Protein AF-A0A9P8F0U3-F1 (afdb_monomer_lite)

Organism: Aureobasidium melanogenum (NCBI:txid46634)

pLDDT: mean 90.09, std 9.96, range [52.31, 98.38]

InterPro domains:
  IPR001895 Ras guanine-nucleotide exchange factors catalytic domain [PF00617] (2-72)
  IPR023578 Ras guanine nucleotide exchange factor domain superfamily [SSF48366] (2-122)
  IPR036964 Ras guanine-nucleotide exchange factor, catalytic domain superfamily [G3DSA:1.10.840.10] (1-123)

Radius of gyration: 23.28 Å; chains: 1; bounding box: 57×32×64 Å

Sequence (123 aa):
MRNFAVLRAEMESAAAELTDDDISAGKGVIPFLGVYTRDLALNAQKPAFITPTGRASSDGSHEKLVNFERHRTTASIVKGVLRLLDASSRYAIKADAEILAKCLWLAALADHEITELSRGLER

Structure (mmCIF, N/CA/C/O backbone):
data_AF-A0A9P8F0U3-F1
#
_entry.id   AF-A0A9P8F0U3-F1
#
loop_
_atom_site.group_PDB
_atom_site.id
_atom_site.type_symbol
_atom_site.label_atom_id
_atom_site.label_alt_id
_atom_site.label_comp_id
_atom_site.label_asym_id
_atom_site.label_entity_id
_atom_site.label_seq_id
_atom_site.pdbx_PDB_ins_code
_atom_site.Cartn_x
_atom_site.Cartn_y
_atom_site.Cartn_z
_atom_site.occupancy
_atom_site.B_iso_or_equiv
_atom_site.auth_seq_id
_atom_site.auth_comp_id
_atom_site.auth_asym_id
_atom_site.auth_atom_id
_atom_site.pdbx_PDB_model_num
ATOM 1 N N . MET A 1 1 ? 0.027 17.426 -8.069 1.00 52.31 1 MET A N 1
ATOM 2 C CA . MET A 1 1 ? 0.025 16.508 -6.907 1.00 52.31 1 MET A CA 1
ATOM 3 C C . MET A 1 1 ? 1.353 15.747 -6.908 1.00 52.31 1 MET A C 1
ATOM 5 O O . M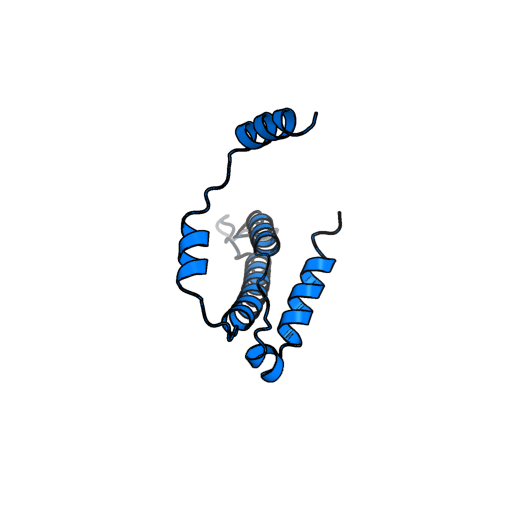ET A 1 1 ? 1.618 15.048 -7.878 1.00 52.31 1 MET A O 1
ATOM 9 N N . ARG A 1 2 ? 2.251 15.947 -5.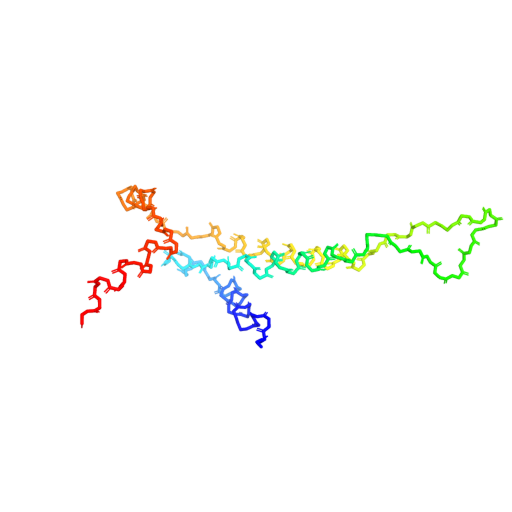928 1.00 67.00 2 ARG A N 1
ATOM 10 C CA . ARG A 1 2 ? 3.509 15.165 -5.839 1.00 67.00 2 ARG A CA 1
ATOM 11 C C . ARG A 1 2 ? 3.117 13.698 -5.609 1.00 67.00 2 ARG A C 1
ATOM 13 O O . ARG A 1 2 ? 2.270 13.487 -4.755 1.00 67.00 2 ARG A O 1
ATOM 20 N N . ASN A 1 3 ? 3.665 12.734 -6.363 1.00 84.06 3 ASN A N 1
ATOM 21 C CA . ASN A 1 3 ? 3.316 11.292 -6.387 1.00 84.06 3 ASN A CA 1
ATOM 22 C C . ASN A 1 3 ? 3.411 10.589 -5.006 1.00 84.06 3 ASN A C 1
ATOM 24 O O . ASN A 1 3 ? 4.284 9.753 -4.786 1.00 84.06 3 ASN A O 1
ATOM 28 N N . PHE A 1 4 ? 2.549 10.971 -4.061 1.00 91.62 4 PHE A N 1
ATOM 29 C CA . PHE A 1 4 ? 2.527 10.528 -2.666 1.00 91.62 4 PHE A CA 1
ATOM 30 C C . PHE A 1 4 ? 3.893 10.624 -1.962 1.00 91.62 4 PHE A C 1
ATOM 32 O O . PHE A 1 4 ? 4.221 9.799 -1.120 1.00 91.62 4 PHE A O 1
ATOM 39 N N . ALA A 1 5 ? 4.711 11.623 -2.314 1.00 91.50 5 ALA A N 1
ATOM 40 C CA . ALA A 1 5 ? 6.094 11.721 -1.837 1.00 91.50 5 ALA A CA 1
ATOM 41 C C . ALA A 1 5 ? 6.199 11.833 -0.305 1.00 91.50 5 ALA A C 1
ATOM 43 O O . ALA A 1 5 ? 7.072 11.208 0.286 1.00 91.50 5 ALA A O 1
ATOM 44 N N . VAL A 1 6 ? 5.291 12.590 0.322 1.00 94.75 6 VAL A N 1
ATOM 45 C CA . VAL A 1 6 ? 5.230 12.734 1.787 1.00 94.75 6 VAL A CA 1
ATOM 46 C C . VAL A 1 6 ? 4.840 11.406 2.435 1.00 94.75 6 VAL A C 1
ATOM 48 O O . VAL A 1 6 ? 5.599 10.891 3.242 1.00 94.75 6 VAL A O 1
ATOM 51 N N . LEU A 1 7 ? 3.736 10.796 1.989 1.00 94.38 7 LEU A N 1
ATOM 52 C CA . LEU A 1 7 ? 3.265 9.505 2.503 1.00 94.38 7 LEU A CA 1
ATOM 53 C C . LEU A 1 7 ? 4.335 8.407 2.397 1.00 94.38 7 LEU A C 1
ATOM 55 O O . LEU A 1 7 ? 4.497 7.605 3.308 1.00 94.38 7 LEU A O 1
ATOM 59 N N . ARG A 1 8 ? 5.092 8.375 1.293 1.00 94.19 8 ARG A N 1
ATOM 60 C CA . ARG A 1 8 ? 6.224 7.451 1.137 1.00 94.19 8 ARG A CA 1
ATOM 61 C C . ARG A 1 8 ? 7.290 7.692 2.197 1.00 94.19 8 ARG A C 1
ATOM 63 O O . ARG A 1 8 ? 7.710 6.738 2.834 1.00 94.19 8 ARG A O 1
ATOM 70 N N . ALA A 1 9 ? 7.714 8.939 2.389 1.00 93.62 9 ALA A N 1
ATOM 71 C CA . ALA A 1 9 ? 8.723 9.267 3.391 1.00 93.62 9 ALA A CA 1
ATOM 72 C C . ALA A 1 9 ? 8.267 8.873 4.805 1.00 93.62 9 ALA A C 1
ATOM 74 O O . ALA A 1 9 ? 9.047 8.271 5.535 1.00 93.62 9 ALA A O 1
ATOM 75 N N . GLU A 1 10 ? 7.003 9.133 5.149 1.00 93.94 10 GLU A N 1
ATOM 76 C CA . GLU A 1 10 ? 6.436 8.761 6.449 1.00 93.94 10 GLU A CA 1
ATOM 77 C C . GLU A 1 10 ? 6.418 7.245 6.664 1.00 93.94 10 GLU A C 1
ATOM 79 O O . GLU A 1 10 ? 6.892 6.781 7.695 1.00 93.94 10 GLU A O 1
ATOM 84 N N . MET A 1 11 ? 5.952 6.452 5.689 1.00 94.81 11 MET A N 1
ATOM 85 C CA . MET A 1 11 ? 5.981 4.985 5.803 1.00 94.81 11 MET A CA 1
ATOM 86 C C . MET A 1 11 ? 7.410 4.449 5.946 1.00 94.81 11 MET A C 1
ATOM 88 O O . MET A 1 11 ? 7.658 3.546 6.743 1.00 94.81 11 MET A O 1
ATOM 92 N N . GLU A 1 12 ? 8.355 4.985 5.169 1.00 92.56 12 GLU A N 1
ATOM 93 C CA . GLU A 1 12 ? 9.736 4.503 5.166 1.00 92.56 12 GLU A CA 1
ATOM 94 C C . GLU A 1 12 ? 10.466 4.836 6.478 1.00 92.56 12 GLU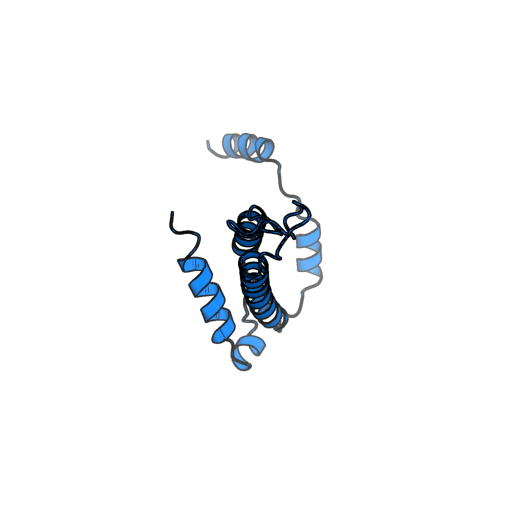 A C 1
ATOM 96 O O . GLU A 1 12 ? 11.179 3.963 6.982 1.00 92.56 12 GLU A O 1
ATOM 101 N N . SER A 1 13 ? 10.263 6.045 7.024 1.00 92.38 13 SER A N 1
ATOM 102 C CA . SER A 1 13 ? 10.798 6.491 8.323 1.00 92.38 13 SER A CA 1
ATOM 103 C C . SER A 1 13 ? 10.148 5.723 9.471 1.00 92.38 13 SER A C 1
ATOM 105 O O . SER A 1 13 ? 10.869 5.100 10.247 1.00 92.38 13 SER A O 1
ATOM 107 N N . ALA A 1 14 ? 8.813 5.620 9.495 1.00 91.56 14 ALA A N 1
ATOM 108 C CA . ALA A 1 14 ? 8.104 4.837 10.504 1.00 91.56 14 ALA A CA 1
ATOM 109 C C . ALA A 1 14 ? 8.600 3.387 10.540 1.00 91.56 14 ALA A C 1
ATOM 111 O O . ALA A 1 14 ? 8.877 2.860 11.606 1.00 91.56 14 ALA A O 1
ATOM 112 N N . ALA A 1 15 ? 8.792 2.746 9.384 1.00 90.44 15 ALA A N 1
ATOM 113 C CA . ALA A 1 15 ? 9.320 1.386 9.327 1.00 90.44 15 ALA A CA 1
ATOM 114 C C . ALA A 1 15 ? 10.779 1.259 9.800 1.00 90.44 15 ALA A C 1
ATOM 116 O O . ALA A 1 15 ? 11.166 0.210 10.308 1.00 90.44 15 ALA A O 1
ATOM 117 N N . ALA A 1 16 ? 11.614 2.275 9.555 1.00 90.56 16 ALA A N 1
ATOM 118 C CA . ALA A 1 16 ? 13.040 2.253 9.887 1.00 90.56 16 ALA A CA 1
ATOM 119 C C . ALA A 1 16 ? 13.315 2.566 11.366 1.00 90.56 16 ALA A C 1
ATOM 121 O O . ALA A 1 16 ? 14.303 2.084 11.911 1.00 90.56 16 ALA A O 1
ATOM 122 N N . GLU A 1 17 ? 12.448 3.355 11.996 1.00 90.12 17 GLU A N 1
ATOM 123 C CA . GLU A 1 17 ? 12.591 3.815 13.381 1.00 90.12 17 GLU A 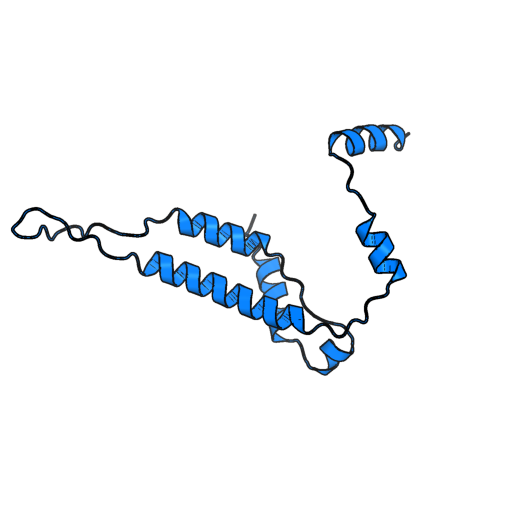CA 1
ATOM 124 C C . GLU A 1 17 ? 11.917 2.879 14.401 1.00 90.12 17 GLU A C 1
ATOM 126 O O . GLU A 1 17 ? 12.047 3.101 15.601 1.00 90.12 17 GLU A O 1
ATOM 131 N N . LEU A 1 18 ? 11.229 1.817 13.954 1.00 88.44 18 LEU A N 1
ATOM 132 C CA . LEU A 1 18 ? 10.571 0.848 14.840 1.00 88.44 18 LEU A CA 1
ATOM 133 C C . LEU A 1 18 ? 11.574 0.091 15.717 1.00 88.44 18 LEU A C 1
ATOM 135 O O . LEU A 1 18 ? 12.315 -0.779 15.243 1.00 88.44 18 LEU A O 1
ATOM 139 N N . THR A 1 19 ? 11.515 0.374 17.015 1.00 90.62 19 THR A N 1
ATOM 140 C CA . THR A 1 19 ? 12.241 -0.351 18.060 1.00 90.62 19 THR A CA 1
ATOM 141 C C . THR A 1 19 ? 11.420 -1.520 18.614 1.00 90.62 19 THR A C 1
ATOM 143 O O . THR A 1 19 ? 10.210 -1.617 18.394 1.00 90.62 19 THR A O 1
ATOM 146 N N . ASP A 1 20 ? 12.063 -2.422 19.357 1.00 88.75 20 ASP A N 1
ATOM 147 C CA . ASP A 1 20 ? 11.366 -3.544 20.002 1.00 88.75 20 ASP A CA 1
ATOM 148 C C . ASP A 1 20 ? 10.408 -3.078 21.117 1.00 88.75 20 ASP A C 1
ATOM 150 O O . ASP A 1 20 ? 9.351 -3.686 21.323 1.00 88.75 20 ASP A O 1
ATOM 154 N N . ASP A 1 21 ? 10.720 -1.960 21.780 1.00 90.50 21 ASP A N 1
ATOM 155 C CA . ASP A 1 21 ? 9.833 -1.327 22.762 1.00 90.50 21 ASP A CA 1
ATOM 156 C C . ASP A 1 21 ? 8.579 -0.756 22.086 1.00 90.50 21 ASP A C 1
ATOM 158 O O . ASP A 1 21 ? 7.463 -0.948 22.573 1.00 90.50 21 ASP A O 1
ATOM 162 N N . ASP A 1 22 ? 8.735 -0.110 20.924 1.00 89.31 22 ASP A N 1
ATOM 163 C CA . ASP A 1 22 ? 7.611 0.399 20.131 1.00 89.31 22 ASP A CA 1
ATOM 164 C C . ASP A 1 22 ? 6.680 -0.728 19.681 1.00 89.31 22 ASP A C 1
ATOM 166 O O . ASP A 1 22 ? 5.456 -0.603 19.762 1.00 89.31 22 ASP A O 1
ATOM 170 N N . ILE A 1 23 ? 7.257 -1.847 19.251 1.00 85.88 23 ILE A N 1
ATOM 171 C CA . ILE A 1 23 ? 6.512 -3.041 18.852 1.00 85.88 23 ILE A CA 1
ATOM 172 C C . ILE A 1 23 ? 5.742 -3.631 20.023 1.00 85.88 23 ILE A C 1
ATOM 174 O O . ILE A 1 23 ? 4.557 -3.935 19.882 1.00 85.88 23 ILE A O 1
ATOM 178 N N . SER A 1 24 ? 6.389 -3.747 21.183 1.00 84.88 24 SER A N 1
ATOM 179 C CA . SER A 1 24 ? 5.758 -4.233 22.413 1.00 84.88 24 SER A CA 1
ATOM 180 C C . SER A 1 24 ? 4.629 -3.305 22.874 1.00 84.88 24 SER A C 1
ATOM 182 O O . SER A 1 24 ? 3.629 -3.767 23.419 1.00 84.88 24 SER A O 1
ATOM 184 N N . ALA A 1 25 ? 4.742 -2.005 22.587 1.00 86.25 25 ALA A N 1
ATOM 185 C CA . ALA A 1 25 ? 3.689 -1.012 22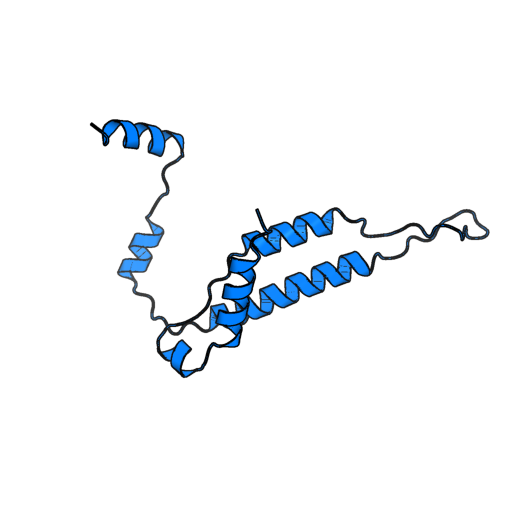.778 1.00 86.25 25 ALA A CA 1
ATOM 186 C C . ALA A 1 25 ? 2.607 -1.024 21.672 1.00 86.25 25 ALA A C 1
ATOM 188 O O . ALA A 1 25 ? 1.721 -0.168 21.670 1.00 86.25 25 ALA A O 1
ATOM 189 N N . GLY A 1 26 ? 2.657 -1.973 20.731 1.00 82.38 26 GLY A N 1
ATOM 190 C CA . GLY A 1 26 ? 1.665 -2.148 19.670 1.00 82.38 26 GLY A CA 1
ATOM 191 C C . GLY A 1 26 ? 1.814 -1.186 18.488 1.00 82.38 26 GLY A C 1
ATOM 192 O O . GLY A 1 26 ? 0.892 -1.076 17.679 1.00 82.38 26 GLY A O 1
ATOM 193 N N . LYS A 1 27 ? 2.946 -0.484 18.364 1.00 86.88 27 LYS A N 1
ATOM 194 C CA . LYS A 1 27 ? 3.240 0.345 17.190 1.00 86.88 27 LYS A CA 1
ATOM 195 C C . LYS A 1 27 ? 3.751 -0.515 16.035 1.00 86.88 27 LYS A C 1
ATOM 197 O O . LYS A 1 27 ? 4.288 -1.604 16.214 1.00 86.88 27 LYS A O 1
ATOM 202 N N . GLY A 1 28 ? 3.596 0.010 14.829 1.00 87.25 28 GLY A N 1
ATOM 203 C CA . GLY A 1 28 ? 4.031 -0.629 13.597 1.00 87.25 28 GLY A CA 1
ATOM 204 C C . GLY A 1 28 ? 3.680 0.242 12.399 1.00 87.25 28 GLY A C 1
ATOM 205 O O . GLY A 1 28 ? 3.267 1.394 12.557 1.00 87.25 28 GLY A O 1
ATOM 206 N N . VAL A 1 29 ? 3.795 -0.325 11.203 1.00 92.19 29 VAL A N 1
ATOM 207 C CA . VAL A 1 29 ? 3.427 0.345 9.952 1.00 92.19 29 VAL A CA 1
ATOM 208 C C . VAL A 1 29 ? 2.530 -0.564 9.112 1.00 92.19 29 VAL A C 1
ATOM 210 O O . VAL A 1 29 ? 2.866 -1.719 8.877 1.00 92.19 29 VAL A O 1
ATOM 213 N N . ILE A 1 30 ? 1.402 -0.047 8.619 1.00 94.06 30 ILE A N 1
ATOM 214 C CA . ILE A 1 30 ? 0.624 -0.689 7.550 1.00 94.06 30 ILE A CA 1
ATOM 215 C C . ILE A 1 30 ? 0.834 0.137 6.278 1.00 94.06 30 ILE A C 1
ATOM 217 O O . ILE A 1 30 ? 0.352 1.270 6.204 1.00 94.06 30 ILE A O 1
ATOM 221 N N . PRO A 1 31 ? 1.573 -0.372 5.278 1.00 94.56 31 PRO A N 1
ATOM 222 C CA . PRO A 1 31 ? 1.885 0.417 4.097 1.00 94.56 31 PRO A CA 1
ATOM 223 C C . PRO A 1 31 ? 0.664 0.583 3.186 1.00 94.56 31 PRO A C 1
ATOM 225 O O . PRO A 1 31 ? -0.042 -0.379 2.879 1.00 94.56 31 PRO A O 1
ATOM 228 N N . PHE A 1 32 ? 0.462 1.787 2.645 1.00 95.38 32 PHE A N 1
ATOM 229 C CA . PHE A 1 32 ? -0.492 1.994 1.558 1.00 95.38 32 PHE A CA 1
ATOM 230 C C . PHE A 1 32 ? 0.077 1.441 0.240 1.00 95.38 32 PHE A C 1
ATOM 232 O O . PHE A 1 32 ? 0.731 2.142 -0.535 1.00 95.38 32 PHE A O 1
ATOM 239 N N . LEU A 1 33 ? -0.190 0.161 -0.036 1.00 94.31 33 LEU A N 1
ATOM 240 C CA . LEU A 1 33 ? 0.334 -0.562 -1.207 1.00 94.31 33 LEU A CA 1
ATOM 241 C C . LEU A 1 33 ? -0.086 0.038 -2.562 1.00 94.31 33 LEU A C 1
ATOM 243 O O . LEU A 1 33 ? 0.556 -0.230 -3.582 1.00 94.31 33 LEU A O 1
ATOM 247 N N . GLY A 1 34 ? -1.122 0.884 -2.588 1.00 95.00 34 GLY A N 1
ATOM 248 C CA . GLY A 1 34 ? -1.586 1.591 -3.785 1.00 95.00 34 GLY A CA 1
ATOM 249 C C . GLY A 1 34 ? -0.483 2.387 -4.494 1.00 95.00 34 GLY A C 1
ATOM 250 O O . GLY A 1 34 ? -0.443 2.435 -5.723 1.00 95.00 34 GLY A O 1
ATOM 251 N N . VAL A 1 35 ? 0.473 2.958 -3.749 1.00 94.62 35 VAL A N 1
ATOM 252 C CA . VAL A 1 35 ? 1.573 3.723 -4.367 1.00 94.62 35 VAL A CA 1
ATOM 253 C C . VAL A 1 35 ? 2.559 2.820 -5.112 1.00 94.62 35 VAL A C 1
ATOM 255 O O . VAL A 1 35 ? 3.014 3.179 -6.195 1.00 94.62 35 VAL A O 1
ATOM 258 N N . TYR A 1 36 ? 2.850 1.633 -4.575 1.00 95.19 36 TYR A N 1
ATOM 259 C CA . TYR A 1 36 ? 3.820 0.698 -5.151 1.00 95.19 36 TYR A CA 1
ATOM 260 C C . TYR A 1 36 ? 3.216 -0.120 -6.297 1.00 95.19 36 TYR A C 1
ATOM 262 O O . TYR A 1 36 ? 3.879 -0.360 -7.304 1.00 95.19 36 TYR A O 1
ATOM 270 N N . THR A 1 37 ? 1.939 -0.500 -6.193 1.00 95.88 37 THR A N 1
ATOM 271 C CA . THR A 1 37 ? 1.202 -1.152 -7.292 1.00 95.88 37 THR A CA 1
ATOM 272 C C . THR A 1 37 ? 1.093 -0.237 -8.508 1.00 95.88 37 THR A C 1
ATOM 274 O O . THR A 1 37 ? 1.326 -0.684 -9.631 1.00 95.88 37 THR A O 1
ATOM 277 N N . ARG A 1 38 ? 0.845 1.064 -8.298 1.00 95.50 38 ARG A N 1
ATOM 278 C CA . ARG A 1 38 ? 0.888 2.069 -9.367 1.00 95.50 38 ARG A CA 1
ATOM 279 C C . ARG A 1 38 ? 2.264 2.150 -10.029 1.00 95.50 38 ARG A C 1
ATOM 281 O O . ARG A 1 38 ? 2.336 2.159 -11.256 1.00 95.50 38 ARG A O 1
ATOM 288 N N . ASP A 1 39 ? 3.346 2.182 -9.252 1.00 96.31 39 ASP A N 1
ATOM 289 C CA . ASP A 1 39 ? 4.706 2.222 -9.807 1.00 96.31 39 ASP A CA 1
ATOM 290 C C . ASP A 1 39 ? 5.031 0.964 -10.623 1.00 96.31 39 ASP A C 1
ATOM 292 O O . ASP A 1 39 ? 5.621 1.060 -11.701 1.00 96.31 39 ASP A O 1
ATOM 296 N N . LEU A 1 40 ? 4.615 -0.214 -10.144 1.00 97.75 40 LEU A N 1
ATOM 297 C CA . LEU A 1 40 ? 4.760 -1.472 -10.877 1.00 97.75 40 LEU A CA 1
ATOM 298 C C . LEU A 1 40 ? 3.972 -1.449 -12.187 1.00 97.75 40 LEU A C 1
ATOM 300 O O . LEU A 1 40 ? 4.522 -1.823 -13.221 1.00 97.75 40 LEU A O 1
ATOM 304 N N . ALA A 1 41 ? 2.724 -0.974 -12.163 1.00 97.44 41 ALA A N 1
ATOM 305 C CA . ALA A 1 41 ? 1.888 -0.855 -13.355 1.00 97.44 41 ALA A CA 1
ATOM 306 C C . ALA A 1 41 ? 2.508 0.095 -14.391 1.00 97.44 41 ALA A C 1
ATOM 308 O O . ALA A 1 41 ? 2.562 -0.235 -15.574 1.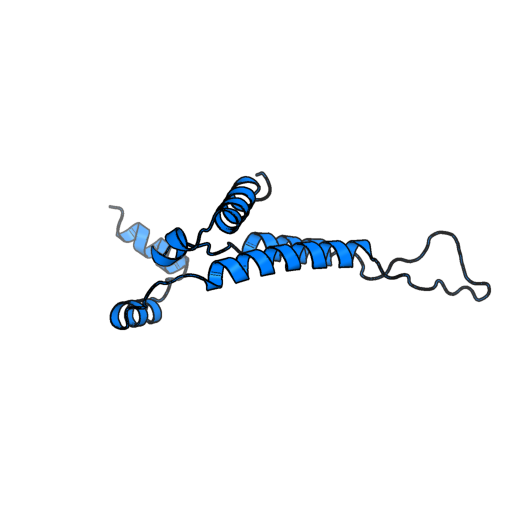00 97.44 41 ALA A O 1
ATOM 309 N N . LEU A 1 42 ? 3.041 1.240 -13.953 1.00 96.75 42 LEU A N 1
ATOM 310 C CA . LEU A 1 42 ? 3.740 2.183 -14.831 1.00 96.75 42 LEU A CA 1
ATOM 311 C C . LEU A 1 42 ? 5.035 1.584 -15.395 1.00 96.75 42 LEU A C 1
ATOM 313 O O . LEU A 1 42 ? 5.286 1.674 -16.594 1.00 96.75 42 LEU A O 1
ATOM 317 N N . ASN A 1 43 ? 5.848 0.922 -14.567 1.00 97.62 43 ASN A N 1
ATOM 318 C CA . ASN A 1 43 ? 7.078 0.280 -15.032 1.00 97.62 43 ASN A CA 1
ATOM 319 C C . ASN A 1 43 ? 6.800 -0.904 -15.977 1.00 97.62 43 ASN A C 1
ATOM 321 O O . ASN A 1 43 ? 7.591 -1.172 -16.881 1.00 97.62 43 ASN A O 1
ATOM 325 N N . ALA A 1 44 ? 5.667 -1.591 -15.813 1.00 97.19 44 ALA A N 1
ATOM 326 C CA . ALA A 1 44 ? 5.251 -2.681 -16.688 1.00 97.19 44 ALA A CA 1
ATOM 327 C C . ALA A 1 44 ? 4.942 -2.224 -18.123 1.00 97.19 44 ALA A C 1
ATOM 329 O O . ALA A 1 44 ? 5.054 -3.049 -19.027 1.00 97.19 44 ALA A O 1
ATOM 330 N N . GLN A 1 45 ? 4.634 -0.937 -18.339 1.00 97.19 45 GLN A N 1
ATOM 331 C CA . GLN A 1 45 ? 4.460 -0.355 -19.678 1.00 97.19 45 GLN A CA 1
ATOM 332 C C . GLN A 1 45 ? 5.781 -0.271 -20.464 1.00 97.19 45 GLN A C 1
ATOM 334 O O . GLN A 1 45 ? 5.755 -0.166 -21.689 1.00 97.19 45 GLN A O 1
ATOM 339 N N . LYS A 1 46 ? 6.946 -0.347 -19.796 1.00 95.94 46 LYS A N 1
ATOM 340 C CA . LYS A 1 46 ? 8.242 -0.459 -20.482 1.00 95.94 46 LYS A CA 1
ATOM 341 C C . LYS A 1 46 ? 8.364 -1.839 -21.146 1.00 95.94 46 LYS A C 1
ATOM 343 O O . LYS A 1 46 ? 7.993 -2.844 -20.530 1.00 95.94 46 LYS A O 1
ATOM 348 N N . PRO A 1 47 ? 8.949 -1.936 -22.353 1.00 94.19 47 PRO A N 1
ATOM 349 C CA . PRO A 1 47 ? 9.101 -3.215 -23.033 1.00 94.19 47 PRO A CA 1
ATOM 350 C C . PRO A 1 47 ? 10.063 -4.128 -22.260 1.00 94.19 47 PRO A C 1
ATOM 352 O O . PRO A 1 47 ? 11.095 -3.677 -21.761 1.00 94.19 47 PRO A O 1
ATOM 355 N N . ALA A 1 48 ? 9.732 -5.419 -22.157 1.00 93.50 48 ALA A N 1
ATOM 356 C CA . ALA A 1 48 ? 10.580 -6.410 -21.482 1.00 93.50 48 ALA A CA 1
ATOM 357 C C . ALA A 1 48 ? 11.880 -6.702 -22.247 1.00 93.50 48 ALA A C 1
ATOM 359 O O . ALA A 1 48 ? 12.885 -7.068 -21.640 1.00 93.50 48 ALA A O 1
ATOM 360 N N . PHE A 1 49 ? 11.865 -6.481 -23.561 1.00 94.00 49 PHE A N 1
ATOM 361 C CA . PHE A 1 49 ? 13.019 -6.625 -24.433 1.00 94.00 49 PHE A CA 1
ATOM 362 C C . PHE A 1 49 ? 13.186 -5.381 -25.296 1.00 94.00 49 PHE A C 1
ATOM 364 O O . PHE A 1 49 ? 12.200 -4.770 -25.703 1.00 94.00 49 PHE A O 1
ATOM 371 N N . ILE A 1 50 ? 14.426 -5.029 -25.603 1.00 91.00 50 ILE A N 1
ATOM 372 C CA . ILE A 1 50 ? 14.776 -3.941 -26.510 1.00 91.00 50 ILE A CA 1
ATOM 373 C C . ILE A 1 50 ? 15.459 -4.512 -27.749 1.00 91.00 50 ILE A C 1
ATOM 375 O O . ILE A 1 50 ? 16.198 -5.494 -27.678 1.00 91.00 50 ILE A O 1
ATOM 379 N N . THR A 1 51 ? 15.194 -3.890 -28.894 1.00 86.81 51 THR A N 1
ATOM 380 C CA . THR A 1 51 ? 15.915 -4.200 -30.130 1.00 86.81 51 THR A CA 1
ATOM 381 C C . THR A 1 51 ? 17.146 -3.298 -30.179 1.00 86.81 51 THR A C 1
ATOM 383 O O . THR A 1 51 ? 16.981 -2.078 -30.109 1.00 86.81 51 THR A O 1
ATOM 386 N N . PRO A 1 52 ? 18.370 -3.843 -30.254 1.00 79.25 52 PRO A N 1
ATOM 387 C CA . PRO A 1 52 ? 19.566 -3.020 -30.323 1.00 79.25 52 PRO A CA 1
ATOM 388 C C . PRO A 1 52 ? 19.582 -2.200 -31.618 1.00 79.25 52 PRO A C 1
ATOM 390 O O . PRO A 1 52 ? 19.546 -2.741 -32.724 1.00 79.25 52 PRO A O 1
ATOM 393 N N . THR A 1 53 ? 19.669 -0.878 -31.486 1.00 73.56 53 THR A N 1
ATOM 394 C CA . THR A 1 53 ? 19.862 0.035 -32.614 1.00 73.56 53 THR A CA 1
ATOM 395 C C . THR A 1 53 ? 21.316 -0.063 -33.079 1.00 73.56 53 THR A C 1
ATOM 397 O O . THR A 1 53 ? 22.209 0.448 -32.408 1.00 73.56 53 THR A O 1
ATOM 400 N N . GLY A 1 54 ? 21.576 -0.734 -34.204 1.00 66.38 54 GLY A N 1
ATOM 401 C CA . GLY A 1 54 ? 22.869 -0.631 -34.899 1.00 66.38 54 GLY A CA 1
ATOM 402 C C . GLY A 1 54 ? 23.693 -1.909 -35.068 1.00 66.38 54 GLY A C 1
ATOM 403 O O . GLY A 1 54 ? 24.797 -1.830 -35.598 1.00 66.38 54 GLY A O 1
ATOM 404 N N . ARG A 1 55 ? 23.195 -3.089 -34.681 1.00 57.22 55 ARG A N 1
ATOM 405 C CA . ARG A 1 55 ? 23.813 -4.373 -35.061 1.00 57.22 55 ARG A CA 1
ATOM 406 C C . ARG A 1 55 ? 22.733 -5.330 -35.552 1.00 57.22 55 ARG A C 1
ATOM 408 O O . ARG A 1 55 ? 22.077 -5.994 -34.756 1.00 57.22 55 ARG A O 1
ATOM 415 N N . ALA A 1 56 ? 22.501 -5.332 -36.862 1.00 59.91 56 ALA A N 1
ATOM 416 C CA . ALA A 1 56 ? 21.867 -6.473 -37.506 1.00 59.91 56 ALA A CA 1
ATOM 417 C C . ALA A 1 56 ? 22.895 -7.609 -37.502 1.00 59.91 56 ALA A C 1
ATOM 419 O O . ALA A 1 56 ? 24.048 -7.393 -37.886 1.00 59.91 56 ALA A O 1
ATOM 420 N N . SER A 1 57 ? 22.510 -8.792 -37.033 1.00 59.69 57 SER A N 1
ATOM 421 C CA . SER A 1 57 ? 23.307 -9.996 -37.264 1.00 59.69 57 SER A CA 1
ATOM 422 C C . SER A 1 57 ? 23.470 -10.188 -38.777 1.00 59.69 57 SER A C 1
ATOM 424 O O . SER A 1 57 ? 22.623 -9.737 -39.548 1.00 59.69 57 SER A O 1
ATOM 426 N N . SER A 1 58 ? 24.523 -10.871 -39.228 1.00 63.03 58 SER A N 1
ATOM 427 C CA . SER A 1 58 ? 24.752 -11.157 -40.657 1.00 63.03 58 SER A CA 1
ATOM 428 C C . SER A 1 58 ? 23.592 -11.902 -41.346 1.00 63.03 58 SER A C 1
ATOM 430 O O . SER A 1 58 ? 23.543 -11.941 -42.568 1.00 63.03 58 SER A O 1
ATOM 432 N N . ASP A 1 59 ? 22.662 -12.453 -40.560 1.00 68.31 59 ASP A N 1
ATOM 433 C CA . ASP A 1 59 ? 21.430 -13.139 -40.974 1.00 68.31 59 ASP A CA 1
ATOM 434 C C . ASP A 1 59 ? 20.169 -12.236 -40.931 1.00 68.31 59 ASP A C 1
ATOM 436 O O . ASP A 1 59 ? 19.036 -12.697 -40.993 1.00 68.31 59 ASP A O 1
ATOM 440 N N . GLY A 1 60 ? 20.320 -10.920 -40.737 1.00 62.84 60 GLY A N 1
ATOM 441 C CA . GLY A 1 60 ? 19.201 -9.965 -40.699 1.00 62.84 60 GLY A CA 1
ATOM 442 C C . GLY A 1 60 ? 18.296 -10.053 -39.459 1.00 62.84 60 GLY A C 1
ATOM 443 O O . GLY A 1 60 ? 17.429 -9.200 -39.273 1.00 62.84 60 GLY A O 1
ATOM 444 N N . SER A 1 61 ? 18.504 -11.029 -38.570 1.00 65.88 61 SER A N 1
ATOM 445 C CA . SER A 1 61 ? 17.800 -11.110 -37.288 1.00 65.88 61 SER A CA 1
ATOM 446 C C . SER A 1 61 ? 18.387 -10.112 -36.283 1.00 65.88 61 SER A C 1
ATOM 448 O O . SER A 1 61 ? 19.600 -10.101 -36.068 1.00 65.88 61 SER A O 1
ATOM 450 N N . HIS A 1 62 ? 17.553 -9.321 -35.610 1.00 68.56 62 HIS A N 1
ATOM 451 C CA . HIS A 1 62 ? 17.976 -8.591 -34.414 1.00 68.56 62 HIS A CA 1
ATOM 452 C C . HIS A 1 62 ? 17.729 -9.457 -33.175 1.00 68.56 62 HIS A C 1
ATOM 454 O O . HIS A 1 62 ? 16.580 -9.777 -32.860 1.00 68.56 62 HIS A O 1
ATOM 460 N N . GLU A 1 63 ? 18.790 -9.822 -32.455 1.00 79.69 63 GLU A N 1
ATOM 461 C CA . GLU A 1 63 ? 18.648 -10.495 -31.163 1.00 79.69 63 GLU A CA 1
ATOM 462 C C . GLU A 1 63 ? 17.967 -9.549 -30.159 1.00 79.69 63 GLU A C 1
ATOM 464 O O . GLU A 1 63 ? 18.376 -8.400 -29.971 1.00 79.69 63 GLU A O 1
ATOM 469 N N . LYS A 1 64 ? 16.889 -10.022 -29.527 1.00 84.19 64 LYS A N 1
ATOM 470 C CA . LYS A 1 64 ? 16.150 -9.261 -28.514 1.00 84.19 64 LYS A CA 1
ATOM 471 C C . LYS A 1 64 ? 16.960 -9.225 -27.221 1.00 84.19 64 LYS A C 1
ATOM 473 O O . LYS A 1 64 ? 17.172 -10.261 -26.600 1.00 84.19 64 LYS A O 1
ATOM 478 N N . LEU A 1 65 ? 17.348 -8.036 -26.770 1.00 90.06 65 LEU A N 1
ATOM 479 C CA . LEU A 1 65 ? 18.069 -7.865 -25.509 1.00 90.06 65 LEU A CA 1
ATOM 480 C C . LEU A 1 65 ? 17.089 -7.682 -24.353 1.00 90.06 65 LEU A C 1
ATOM 482 O O . LEU A 1 65 ? 16.096 -6.972 -24.489 1.00 90.06 65 LEU A O 1
ATOM 486 N N . VAL A 1 66 ? 17.374 -8.275 -23.196 1.00 94.31 66 VAL A N 1
ATOM 487 C CA . VAL A 1 66 ? 16.567 -8.074 -21.982 1.00 94.31 66 VAL A CA 1
ATOM 488 C C . VAL A 1 66 ? 16.669 -6.621 -21.518 1.00 94.31 66 VAL A C 1
ATOM 490 O O . VAL A 1 66 ? 17.760 -6.065 -21.386 1.00 94.31 66 VAL A O 1
ATOM 493 N N . ASN A 1 67 ? 15.531 -6.004 -21.204 1.00 95.25 67 ASN A N 1
ATOM 494 C CA . ASN A 1 67 ? 15.497 -4.671 -20.616 1.00 95.25 67 ASN A CA 1
ATOM 495 C C . ASN A 1 67 ? 15.823 -4.727 -19.114 1.00 95.25 67 ASN A C 1
ATOM 497 O O . ASN A 1 67 ? 14.932 -4.742 -18.258 1.00 95.25 67 ASN A O 1
ATOM 501 N N . PHE A 1 68 ? 17.113 -4.744 -18.779 1.00 96.75 68 PHE A N 1
ATOM 502 C CA . PHE A 1 68 ? 17.576 -4.769 -17.388 1.00 96.75 68 PHE A CA 1
ATOM 503 C C . PHE A 1 68 ? 17.080 -3.584 -16.555 1.00 96.75 68 PHE A C 1
ATOM 505 O O . PHE A 1 68 ? 16.888 -3.737 -15.350 1.00 96.75 68 PHE A O 1
ATOM 512 N N . GLU A 1 69 ? 16.836 -2.420 -17.161 1.00 96.50 69 GLU A N 1
ATOM 513 C CA . GLU A 1 69 ? 16.320 -1.256 -16.440 1.00 96.50 69 GLU A CA 1
ATOM 514 C C . GLU A 1 69 ? 14.917 -1.531 -15.888 1.00 96.50 69 GLU A C 1
ATOM 516 O O . GLU A 1 69 ? 14.686 -1.347 -14.693 1.00 96.50 69 GLU A O 1
ATOM 521 N N . ARG A 1 70 ? 14.009 -2.057 -16.725 1.00 97.12 70 ARG A N 1
ATOM 522 C CA . ARG A 1 70 ? 12.658 -2.462 -16.302 1.00 97.12 70 ARG A CA 1
ATOM 523 C C . ARG A 1 70 ? 12.729 -3.437 -15.130 1.00 97.12 70 ARG A C 1
ATOM 525 O O . ARG A 1 70 ? 12.064 -3.225 -14.117 1.00 97.12 70 ARG A O 1
ATOM 532 N N . HIS A 1 71 ? 13.541 -4.485 -15.247 1.00 97.88 71 HIS A N 1
ATOM 533 C CA . HIS A 1 71 ? 13.656 -5.505 -14.204 1.00 97.88 71 HIS A CA 1
ATOM 534 C C . HIS A 1 71 ? 14.275 -4.959 -12.913 1.00 97.88 71 HIS A C 1
ATOM 536 O O . HIS A 1 71 ? 13.769 -5.246 -11.828 1.00 97.88 71 HIS A O 1
ATOM 542 N N . ARG A 1 72 ? 15.306 -4.113 -13.012 1.00 98.25 72 ARG A N 1
ATOM 543 C CA . ARG A 1 72 ? 15.937 -3.462 -11.856 1.00 98.25 72 ARG A CA 1
ATOM 544 C C . ARG A 1 72 ? 14.963 -2.542 -11.122 1.00 98.25 72 ARG A C 1
ATOM 546 O O . ARG A 1 72 ? 14.923 -2.566 -9.895 1.00 98.25 72 ARG A O 1
ATOM 553 N N . THR A 1 73 ? 14.157 -1.767 -11.848 1.00 98.19 73 THR A N 1
ATOM 554 C CA . THR A 1 73 ? 13.118 -0.922 -11.244 1.00 98.19 73 THR A CA 1
ATOM 555 C C . THR A 1 73 ? 12.069 -1.764 -10.521 1.00 98.19 73 THR A C 1
ATOM 557 O O . THR A 1 73 ? 11.774 -1.479 -9.363 1.00 98.19 73 THR A O 1
ATOM 560 N N . THR A 1 74 ? 11.565 -2.837 -11.141 1.00 98.31 74 THR A N 1
ATOM 561 C CA . THR A 1 74 ? 10.638 -3.771 -10.478 1.00 98.31 74 THR A CA 1
ATOM 562 C C . THR A 1 74 ? 11.246 -4.355 -9.204 1.00 98.31 74 THR A C 1
ATOM 564 O O . THR A 1 74 ? 10.604 -4.317 -8.159 1.00 98.31 74 THR A O 1
ATOM 567 N N . ALA A 1 75 ? 12.489 -4.844 -9.259 1.00 98.38 75 ALA A N 1
ATOM 568 C CA . ALA A 1 75 ? 13.168 -5.414 -8.097 1.00 98.38 75 ALA A CA 1
ATOM 569 C C . ALA A 1 75 ? 13.336 -4.392 -6.961 1.00 98.38 75 ALA A C 1
ATOM 571 O O . ALA A 1 75 ? 13.118 -4.728 -5.801 1.00 98.38 75 ALA A O 1
ATOM 572 N N . SER A 1 76 ? 13.668 -3.139 -7.288 1.00 97.81 76 SER A N 1
ATOM 573 C CA . SER A 1 76 ? 13.772 -2.053 -6.307 1.00 97.81 76 SER A CA 1
ATOM 574 C C . SER A 1 76 ? 12.435 -1.778 -5.609 1.00 97.81 76 SER A C 1
ATOM 576 O O . SER A 1 76 ? 12.380 -1.719 -4.381 1.00 97.81 76 SER A O 1
ATOM 578 N N . ILE A 1 77 ? 11.342 -1.693 -6.378 1.00 97.38 77 ILE A N 1
ATOM 579 C CA . ILE A 1 77 ? 9.992 -1.481 -5.836 1.00 97.38 77 ILE A CA 1
ATOM 580 C C . ILE A 1 77 ? 9.590 -2.644 -4.921 1.00 97.38 77 ILE A C 1
ATOM 582 O O . ILE A 1 77 ? 9.181 -2.418 -3.785 1.00 97.38 77 ILE A O 1
ATOM 586 N N . VAL A 1 78 ? 9.749 -3.887 -5.387 1.00 98.00 78 VAL A N 1
ATOM 587 C CA . VAL A 1 78 ? 9.403 -5.090 -4.610 1.00 98.00 78 VAL A CA 1
ATOM 588 C C . VAL A 1 78 ? 10.233 -5.177 -3.331 1.00 98.00 78 VAL A C 1
ATOM 590 O O . VAL A 1 78 ? 9.683 -5.474 -2.276 1.00 98.00 78 VAL A O 1
ATOM 593 N N . LYS A 1 79 ? 11.532 -4.861 -3.385 1.00 96.62 79 LYS A N 1
ATOM 594 C CA . LYS A 1 79 ? 12.393 -4.828 -2.196 1.00 96.62 79 LYS A CA 1
ATOM 595 C C . LYS A 1 79 ? 11.886 -3.829 -1.152 1.00 96.62 79 LYS A C 1
ATOM 597 O O . LYS A 1 79 ? 11.857 -4.164 0.028 1.00 96.62 79 LYS A O 1
ATOM 602 N N . GLY A 1 80 ? 11.475 -2.632 -1.579 1.00 93.75 80 GLY A N 1
ATOM 603 C CA . GLY A 1 80 ? 10.873 -1.636 -0.687 1.00 93.75 80 GLY A CA 1
ATOM 604 C C . GLY A 1 80 ? 9.595 -2.156 -0.028 1.00 93.75 80 GLY A C 1
ATOM 605 O O . GLY A 1 80 ? 9.468 -2.115 1.193 1.00 93.75 80 GLY A O 1
ATOM 606 N N . VAL A 1 81 ? 8.693 -2.746 -0.821 1.00 96.06 81 VAL A N 1
ATOM 607 C CA . VAL A 1 81 ? 7.449 -3.347 -0.311 1.00 96.06 81 VAL A CA 1
ATOM 608 C C . VAL A 1 81 ? 7.730 -4.459 0.697 1.00 96.06 81 VAL A C 1
ATOM 610 O O . VAL A 1 81 ? 7.121 -4.467 1.759 1.00 96.06 81 VAL A O 1
ATOM 613 N N . LEU A 1 82 ? 8.663 -5.370 0.410 1.00 95.69 82 LEU A N 1
ATOM 614 C CA . LEU A 1 82 ? 9.010 -6.464 1.324 1.00 95.69 82 LEU A CA 1
ATOM 615 C C . LEU A 1 82 ? 9.534 -5.948 2.667 1.00 95.69 82 LEU A C 1
ATOM 617 O O . LEU A 1 82 ? 9.158 -6.483 3.702 1.00 95.69 82 LEU A O 1
ATOM 621 N N . ARG A 1 83 ? 10.342 -4.881 2.663 1.00 92.31 83 ARG A N 1
ATOM 622 C CA . ARG A 1 83 ? 10.826 -4.248 3.898 1.00 92.31 83 ARG A CA 1
ATOM 623 C C . ARG A 1 83 ? 9.678 -3.683 4.740 1.00 92.31 83 ARG A C 1
ATOM 625 O O . ARG A 1 83 ? 9.678 -3.828 5.957 1.00 92.31 83 ARG A O 1
ATOM 632 N N . LEU A 1 84 ? 8.700 -3.047 4.097 1.00 94.25 84 LEU A N 1
ATOM 633 C CA . LEU A 1 84 ? 7.518 -2.521 4.783 1.00 94.25 84 LEU A CA 1
ATOM 634 C C . LEU A 1 84 ? 6.590 -3.636 5.271 1.00 94.25 84 LEU A C 1
ATOM 636 O O . LEU A 1 84 ? 6.018 -3.512 6.348 1.00 94.25 84 LEU A O 1
ATOM 640 N N . LEU A 1 85 ? 6.459 -4.726 4.511 1.00 93.88 85 LEU A N 1
ATOM 641 C CA . LEU A 1 85 ? 5.682 -5.895 4.923 1.00 93.88 85 LEU A CA 1
ATOM 642 C C . LEU A 1 85 ? 6.304 -6.592 6.135 1.00 93.88 85 LEU A C 1
ATOM 644 O O . LEU A 1 85 ? 5.579 -6.940 7.063 1.00 93.88 85 LEU A O 1
ATOM 648 N N . ASP A 1 86 ? 7.627 -6.738 6.161 1.00 91.44 86 ASP A N 1
ATOM 649 C CA . ASP A 1 86 ? 8.350 -7.276 7.314 1.00 91.44 86 ASP A CA 1
ATOM 650 C C . ASP A 1 86 ? 8.066 -6.446 8.574 1.00 91.44 86 ASP A C 1
ATOM 652 O O . ASP A 1 86 ? 7.589 -6.980 9.575 1.00 91.44 86 ASP A O 1
ATOM 656 N N . ALA A 1 87 ? 8.195 -5.119 8.487 1.00 90.75 87 ALA A N 1
ATOM 657 C CA . ALA A 1 87 ? 7.837 -4.218 9.581 1.00 90.75 87 ALA A CA 1
ATOM 658 C C . ALA A 1 87 ? 6.348 -4.320 9.970 1.00 90.75 87 ALA A C 1
ATOM 660 O O . ALA A 1 87 ? 6.017 -4.317 11.155 1.00 90.75 87 ALA A O 1
ATOM 661 N N . SER A 1 88 ? 5.452 -4.477 8.991 1.00 92.31 88 SER A N 1
ATOM 662 C CA . SER A 1 88 ? 4.013 -4.653 9.229 1.00 92.31 88 SER A CA 1
ATOM 663 C C . SER A 1 88 ? 3.652 -5.977 9.901 1.00 92.31 88 SER A C 1
ATOM 665 O O . SER A 1 88 ? 2.577 -6.102 10.473 1.00 92.31 88 SER A O 1
ATOM 667 N N . SER A 1 89 ? 4.529 -6.979 9.856 1.00 90.75 89 SER A N 1
ATOM 668 C CA . SER A 1 89 ? 4.281 -8.281 10.485 1.00 90.75 89 SER A CA 1
ATOM 669 C C . SER A 1 89 ? 4.596 -8.295 11.983 1.00 90.75 89 SER A C 1
ATOM 671 O O . SER A 1 89 ? 4.230 -9.233 12.686 1.00 90.75 89 SER A O 1
ATOM 673 N N . ARG A 1 90 ? 5.262 -7.245 12.481 1.00 90.00 90 ARG A N 1
ATOM 674 C CA . ARG A 1 90 ? 5.791 -7.177 13.848 1.00 90.00 90 ARG A CA 1
ATOM 675 C C . ARG A 1 90 ? 4.790 -6.640 14.873 1.00 90.00 90 ARG A C 1
ATOM 677 O O . ARG A 1 90 ? 5.150 -6.558 16.036 1.00 90.00 90 ARG A O 1
ATOM 684 N N . TYR A 1 91 ? 3.557 -6.283 14.500 1.00 90.38 91 TYR A N 1
ATOM 685 C CA . TYR A 1 91 ? 2.570 -5.783 15.469 1.00 90.38 91 TYR A CA 1
ATOM 686 C C . TYR A 1 91 ? 2.318 -6.790 16.603 1.00 90.38 91 TYR A C 1
ATOM 688 O O . TYR A 1 91 ? 1.804 -7.882 16.366 1.00 90.38 91 TYR A O 1
ATOM 696 N N . ALA A 1 92 ? 2.569 -6.384 17.851 1.00 89.94 92 ALA A N 1
ATOM 697 C CA . ALA A 1 92 ? 2.247 -7.177 19.042 1.00 89.94 92 ALA A CA 1
ATOM 698 C C . ALA A 1 92 ? 0.818 -6.906 19.564 1.00 89.94 92 ALA A C 1
ATOM 700 O O . ALA A 1 92 ? 0.576 -6.855 20.770 1.00 89.94 92 ALA A O 1
ATOM 701 N N . ILE A 1 93 ? -0.148 -6.699 18.661 1.00 88.75 93 ILE A N 1
ATOM 702 C CA . ILE A 1 93 ? -1.545 -6.425 19.024 1.00 88.75 93 ILE A CA 1
ATOM 703 C C . ILE A 1 93 ? -2.284 -7.752 19.209 1.00 88.75 93 ILE A C 1
ATOM 705 O O . ILE A 1 93 ? -2.352 -8.577 18.297 1.00 88.75 93 ILE A O 1
ATOM 709 N N . LYS A 1 94 ? -2.896 -7.949 20.380 1.00 90.88 94 LYS A N 1
ATOM 710 C CA . LYS A 1 94 ? -3.798 -9.081 20.610 1.00 90.88 94 LYS A CA 1
ATOM 711 C C . LYS A 1 94 ? -5.160 -8.781 19.988 1.00 90.88 94 LYS A C 1
ATOM 713 O O . LYS A 1 94 ? -5.832 -7.839 20.399 1.00 90.88 94 LYS A O 1
ATOM 718 N N . ALA A 1 95 ? -5.570 -9.598 19.023 1.00 90.69 95 ALA A N 1
ATOM 719 C CA . ALA A 1 95 ? -6.892 -9.483 18.424 1.00 90.69 95 ALA A CA 1
ATOM 720 C C . ALA A 1 95 ? -7.990 -9.777 19.458 1.00 90.69 95 ALA A C 1
ATOM 722 O O . ALA A 1 95 ? -7.936 -10.782 20.173 1.00 90.69 95 ALA A O 1
ATOM 723 N N . ASP A 1 96 ? -8.995 -8.908 19.502 1.00 95.69 96 ASP A N 1
ATOM 724 C CA . ASP A 1 96 ? -10.235 -9.145 20.230 1.00 95.69 96 ASP A CA 1
ATOM 725 C C . ASP A 1 96 ? -11.237 -9.850 19.305 1.00 95.69 96 ASP A C 1
ATOM 727 O O . ASP A 1 96 ? -11.523 -9.377 18.201 1.00 95.69 96 ASP A O 1
ATOM 731 N N . ALA A 1 97 ? -11.744 -11.002 19.741 1.00 95.88 97 ALA A N 1
ATOM 732 C CA . ALA A 1 97 ? -12.604 -11.844 18.916 1.00 95.88 97 ALA A CA 1
ATOM 733 C C . ALA A 1 97 ? -13.968 -11.197 18.623 1.00 95.88 97 ALA A C 1
ATOM 735 O O . ALA A 1 97 ? -14.508 -11.382 17.532 1.00 95.88 97 ALA A O 1
ATOM 736 N N . GLU A 1 98 ? -14.518 -10.427 19.565 1.00 96.50 98 GLU A N 1
ATOM 737 C CA . GLU A 1 98 ? -15.809 -9.762 19.396 1.00 96.50 98 GLU A CA 1
ATOM 738 C C . GLU A 1 98 ? -15.687 -8.590 18.416 1.00 96.50 98 GLU A C 1
ATOM 740 O O . GLU A 1 98 ? -16.512 -8.443 17.511 1.00 96.50 98 GLU A O 1
ATOM 745 N N . ILE A 1 99 ? -14.631 -7.780 18.551 1.00 96.12 99 ILE A N 1
ATOM 746 C CA . ILE A 1 99 ? -14.349 -6.675 17.626 1.00 96.12 99 ILE A CA 1
ATOM 747 C C . ILE A 1 99 ? -14.087 -7.219 16.221 1.00 96.12 99 ILE A C 1
ATOM 749 O O . ILE A 1 99 ? -14.663 -6.719 15.255 1.00 96.12 99 ILE A O 1
ATOM 753 N N . LEU A 1 100 ? -13.268 -8.269 16.097 1.00 95.06 100 LEU A N 1
ATOM 754 C CA . LEU A 1 100 ? -12.966 -8.882 14.805 1.00 95.06 100 LEU A CA 1
ATOM 755 C C . LEU A 1 100 ? -14.234 -9.403 14.117 1.00 95.06 100 LEU A C 1
ATOM 757 O O . LEU A 1 100 ? -14.414 -9.175 12.921 1.00 95.06 100 LEU A O 1
ATOM 761 N N . ALA A 1 101 ? -15.130 -10.049 14.869 1.00 95.25 101 ALA A N 1
ATOM 762 C CA . ALA A 1 101 ? -16.410 -10.502 14.341 1.00 95.25 101 ALA A CA 1
ATOM 763 C C . ALA A 1 101 ? -17.241 -9.324 13.815 1.00 95.25 101 ALA A C 1
ATOM 765 O O . ALA A 1 101 ? -17.712 -9.378 12.683 1.00 95.25 101 ALA A O 1
ATOM 766 N N . LYS A 1 102 ? -17.368 -8.230 14.578 1.00 96.06 102 LYS A N 1
ATOM 767 C CA . LYS A 1 102 ? -18.088 -7.027 14.125 1.00 96.06 102 LYS A CA 1
ATOM 768 C C . LYS A 1 102 ? -17.486 -6.458 12.840 1.00 96.06 102 LYS A C 1
ATOM 770 O O . LYS A 1 102 ? -18.236 -6.175 11.913 1.00 96.06 102 LYS A O 1
ATOM 775 N N . CYS A 1 103 ? -16.158 -6.358 12.754 1.00 94.81 103 CYS A N 1
ATOM 776 C CA . CYS A 1 103 ? -15.468 -5.876 11.555 1.00 94.81 103 CYS A CA 1
ATOM 777 C C . CYS A 1 103 ? -15.728 -6.751 10.323 1.00 94.81 103 CYS A C 1
ATOM 779 O O . CYS A 1 103 ? -15.847 -6.220 9.224 1.00 94.81 103 CYS A O 1
ATOM 781 N N . LEU A 1 104 ? -15.847 -8.071 10.495 1.00 93.31 104 LEU A N 1
ATOM 782 C CA . LEU A 1 104 ? -16.129 -8.998 9.395 1.00 93.31 104 LEU A CA 1
ATOM 783 C C . LEU A 1 104 ? -17.547 -8.829 8.825 1.00 93.31 104 LEU A C 1
ATOM 785 O O . LEU A 1 104 ? -17.767 -9.088 7.645 1.00 93.31 104 LEU A O 1
ATOM 789 N N . TRP A 1 105 ? -18.496 -8.388 9.653 1.00 93.31 105 TRP A N 1
ATOM 790 C CA . TRP A 1 105 ? -19.888 -8.154 9.257 1.00 93.31 105 TRP A CA 1
ATOM 791 C C . TRP A 1 105 ? -20.167 -6.719 8.795 1.00 93.31 105 TRP A C 1
ATOM 793 O O . TRP A 1 105 ? -21.293 -6.417 8.398 1.00 93.31 105 TRP A O 1
ATOM 803 N N . LEU A 1 106 ? -19.169 -5.830 8.820 1.00 93.94 106 LEU A N 1
ATOM 804 C CA . LEU A 1 106 ? -19.301 -4.499 8.237 1.00 93.94 106 LEU A CA 1
ATOM 805 C C . LEU A 1 106 ? -19.316 -4.611 6.709 1.00 93.94 106 LEU A C 1
ATOM 807 O O . LEU A 1 106 ? -18.307 -4.926 6.082 1.00 93.94 106 LEU A O 1
ATOM 811 N N . ALA A 1 107 ? -20.467 -4.314 6.110 1.00 91.88 107 ALA A N 1
ATOM 812 C CA . ALA A 1 107 ? -20.594 -4.120 4.674 1.00 91.88 107 ALA A CA 1
ATOM 813 C C . ALA A 1 107 ? -20.451 -2.632 4.339 1.00 91.88 107 ALA A C 1
ATOM 815 O O . ALA A 1 107 ? -21.025 -1.773 5.010 1.00 91.88 107 ALA A O 1
ATOM 816 N N . ALA A 1 108 ? -19.688 -2.331 3.291 1.00 92.81 108 ALA A N 1
ATOM 817 C CA . ALA A 1 108 ? -19.670 -0.995 2.721 1.00 92.81 108 ALA A CA 1
ATOM 818 C C . ALA A 1 108 ? -20.930 -0.788 1.874 1.00 92.81 108 ALA A C 1
ATOM 820 O O . ALA A 1 108 ? -21.306 -1.662 1.093 1.00 92.81 108 ALA A O 1
ATOM 821 N N . LEU A 1 109 ? -21.550 0.378 2.029 1.00 95.69 109 LEU A N 1
ATOM 822 C CA . LEU A 1 109 ? -22.600 0.842 1.131 1.00 95.69 109 LEU A CA 1
ATOM 823 C C . LEU A 1 109 ? -22.005 1.166 -0.243 1.00 95.69 109 LEU A C 1
ATOM 825 O O . LEU A 1 109 ? -20.857 1.608 -0.343 1.00 95.69 109 LEU A O 1
ATOM 829 N N . ALA A 1 110 ? -22.794 0.983 -1.295 1.00 96.62 110 ALA A N 1
ATOM 830 C CA . ALA A 1 110 ? -22.450 1.460 -2.622 1.00 96.62 110 ALA A CA 1
ATOM 831 C C . ALA A 1 110 ? -22.579 2.991 -2.710 1.00 96.62 110 ALA A C 1
ATOM 833 O O . ALA A 1 110 ? -23.355 3.617 -1.988 1.00 96.62 110 ALA A O 1
ATOM 834 N N . ASP A 1 111 ? -21.868 3.599 -3.663 1.00 96.44 111 ASP A N 1
ATOM 835 C CA . ASP A 1 111 ? -21.816 5.062 -3.825 1.00 96.44 111 ASP A CA 1
ATOM 836 C C . ASP A 1 111 ? -23.204 5.718 -3.961 1.00 96.44 111 ASP A C 1
ATOM 838 O O . ASP A 1 111 ? -23.442 6.817 -3.448 1.00 96.44 111 ASP A O 1
ATOM 842 N N . HIS A 1 112 ? -24.140 5.042 -4.636 1.00 96.50 112 HIS A N 1
ATOM 843 C CA . HIS A 1 112 ? -25.507 5.541 -4.801 1.00 96.50 112 HIS A CA 1
ATOM 844 C C . HIS A 1 112 ? -26.285 5.537 -3.477 1.00 96.50 112 HIS A C 1
ATOM 846 O O . HIS A 1 112 ? -26.917 6.540 -3.153 1.00 96.50 112 HIS A O 1
ATOM 852 N N . GLU A 1 113 ? -26.165 4.472 -2.677 1.00 96.75 113 GLU A N 1
ATOM 853 C CA . GLU A 1 113 ? -26.799 4.358 -1.357 1.00 96.75 113 GLU A CA 1
ATOM 854 C C . GLU A 1 113 ? -26.270 5.438 -0.409 1.00 96.75 113 GLU A C 1
ATOM 856 O O . GLU A 1 113 ? -27.047 6.100 0.278 1.00 96.75 113 GLU A O 1
ATOM 861 N N . ILE A 1 114 ? -24.951 5.672 -0.418 1.00 96.06 114 ILE A N 1
ATOM 862 C CA . ILE A 1 114 ? -24.312 6.737 0.370 1.00 96.06 114 ILE A CA 1
ATOM 863 C C . ILE A 1 114 ? -24.899 8.102 -0.005 1.00 96.06 114 ILE A C 1
ATOM 865 O O . ILE A 1 114 ? -25.259 8.886 0.873 1.00 96.06 114 ILE A O 1
ATOM 869 N N . THR A 1 115 ? -25.017 8.382 -1.305 1.00 95.50 115 THR A N 1
ATOM 870 C CA . THR A 1 115 ? -25.521 9.667 -1.808 1.00 95.50 115 THR A CA 1
ATOM 871 C C . THR A 1 115 ? -26.985 9.895 -1.427 1.00 95.50 115 THR A C 1
ATOM 873 O O . THR A 1 115 ? -27.354 10.996 -1.017 1.00 95.50 115 THR A O 1
ATOM 876 N N . GLU A 1 116 ? -27.831 8.873 -1.559 1.00 95.62 116 GLU A N 1
ATOM 877 C CA . GLU A 1 116 ? -29.252 8.960 -1.209 1.00 95.62 116 GLU A CA 1
ATOM 878 C C . GLU A 1 116 ? -29.460 9.145 0.298 1.00 95.62 116 GLU A C 1
ATOM 880 O O . GLU A 1 116 ? -30.209 10.033 0.711 1.00 95.62 116 GLU A O 1
ATOM 885 N N . LEU A 1 117 ? -28.755 8.365 1.123 1.00 95.44 117 LEU A N 1
ATOM 886 C CA . LEU A 1 117 ? -28.856 8.446 2.580 1.00 95.44 117 LEU A CA 1
ATOM 887 C C . LEU A 1 117 ? -28.317 9.774 3.127 1.00 95.44 117 LEU A C 1
ATOM 889 O O . LEU A 1 117 ? -28.951 10.357 4.005 1.00 95.44 117 LEU A O 1
ATOM 893 N N . SER A 1 118 ? -27.202 10.288 2.592 1.00 95.62 118 SER A N 1
ATOM 894 C CA . SER A 1 118 ? -26.648 11.597 2.983 1.00 95.62 118 SER A CA 1
ATOM 895 C C . SER A 1 118 ? -27.672 12.719 2.789 1.00 95.62 118 SER A C 1
ATOM 897 O O . SER A 1 118 ? -27.941 13.467 3.729 1.00 95.62 118 SER A O 1
ATOM 899 N N . ARG A 1 119 ? -28.350 12.768 1.632 1.00 94.44 119 ARG A N 1
ATOM 900 C CA . ARG A 1 119 ? -29.417 13.755 1.369 1.00 94.44 119 ARG A CA 1
ATOM 901 C C . ARG A 1 119 ? -30.586 13.650 2.348 1.00 94.44 119 ARG A C 1
ATOM 903 O O . ARG A 1 119 ? -31.223 14.652 2.643 1.00 94.44 119 ARG A O 1
ATOM 910 N N . GLY A 1 120 ? -30.894 12.444 2.823 1.00 93.94 120 GLY A N 1
ATOM 911 C CA . GLY A 1 120 ? -31.951 12.226 3.812 1.00 93.94 120 GLY A CA 1
ATOM 912 C C . GLY A 1 120 ? -31.587 12.691 5.227 1.00 93.94 120 GLY A C 1
ATOM 913 O O . GLY A 1 120 ? -32.486 12.987 6.017 1.00 93.94 120 GLY A O 1
ATOM 914 N N . LEU A 1 121 ? -30.290 12.752 5.552 1.00 95.50 121 LEU A N 1
ATOM 915 C CA . LEU A 1 121 ? -29.770 13.118 6.875 1.00 95.50 121 LEU A CA 1
ATOM 916 C C . LEU A 1 121 ? -29.478 14.622 7.015 1.00 95.50 121 LEU A C 1
ATOM 918 O O . LEU A 1 121 ? -29.584 15.159 8.117 1.00 95.50 121 LEU A O 1
ATOM 922 N N . GLU A 1 122 ? -29.147 15.304 5.920 1.00 88.06 122 GLU A N 1
ATOM 923 C CA . GLU A 1 122 ? -28.838 16.740 5.883 1.00 88.06 122 GLU A CA 1
ATOM 924 C C . GLU A 1 122 ? -30.109 17.580 5.634 1.00 88.06 122 GLU A C 1
ATOM 926 O O . GLU A 1 122 ? -30.405 17.955 4.500 1.00 88.06 122 GLU A O 1
ATOM 931 N N . ARG A 1 123 ? -30.884 17.847 6.697 1.00 64.00 123 ARG A N 1
ATOM 932 C CA . ARG A 1 123 ? -32.044 18.765 6.663 1.00 64.00 123 ARG A CA 1
ATOM 933 C C . ARG A 1 123 ? -31.653 20.235 6.732 1.00 64.00 123 ARG A C 1
ATOM 935 O O . ARG A 1 123 ? -30.789 20.565 7.574 1.00 64.00 123 ARG A O 1
#

Secondary structure (DSSP, 8-state):
--SSHHHHHHHHHHHHH--HHHHHTT------THHHHHHHHHHHTS-SEE--TT---TTSPPPPEE-HHHHHHHHHHHHHHHHHHHHHTT--PPPPHHHHHHHHT-PPPPHHHHHHHHHHH--

Foldseek 3Di:
DPLCPVLLVVLLCQLVPDDPVCQVVQDFHDHPCVSLVVQLVVLVVDDQWDFDPPDQDPVRDGDTHGPVVSVVSNVVSVVSVVSRVVRVVSGPDDDDPVVVVVVVPDDDDDPVVVVVVVVVVPD